Protein AF-A0A3B9SJB4-F1 (afdb_monomer)

pLDDT: mean 91.52, std 6.43, range [67.38, 97.75]

Structure (mmCIF, N/CA/C/O backbone):
data_AF-A0A3B9SJB4-F1
#
_entry.id   AF-A0A3B9SJB4-F1
#
loop_
_atom_site.group_PDB
_atom_site.id
_atom_site.type_symbol
_atom_site.label_atom_id
_atom_site.label_alt_id
_atom_site.label_comp_id
_atom_site.label_asym_id
_atom_site.label_entity_id
_atom_site.label_seq_id
_atom_site.pdbx_PDB_ins_code
_atom_site.Cartn_x
_atom_site.Cartn_y
_atom_site.Cartn_z
_ato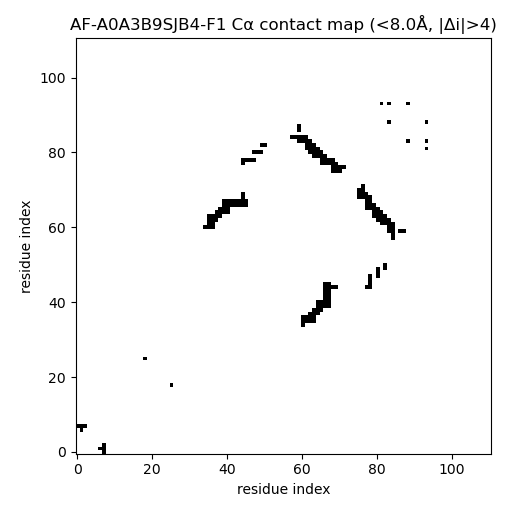m_site.occupancy
_atom_site.B_iso_or_equiv
_atom_site.auth_seq_id
_atom_site.auth_comp_id
_atom_site.auth_asym_id
_atom_site.auth_atom_id
_atom_site.pdbx_PDB_model_num
ATOM 1 N N . TYR A 1 1 ? 12.687 -8.076 1.085 1.00 78.06 1 TYR A N 1
ATOM 2 C CA . TYR A 1 1 ? 11.623 -8.499 2.011 1.00 78.06 1 TYR A CA 1
ATOM 3 C C . TYR A 1 1 ? 12.225 -9.502 2.973 1.00 78.06 1 TYR A C 1
ATOM 5 O O . TYR A 1 1 ? 12.968 -10.363 2.512 1.00 78.06 1 TYR A O 1
ATOM 13 N N . ASP A 1 2 ? 11.947 -9.346 4.262 1.00 88.50 2 ASP A N 1
ATOM 14 C CA . ASP A 1 2 ? 12.254 -10.319 5.312 1.00 88.50 2 ASP A CA 1
ATOM 15 C C . ASP A 1 2 ? 10.923 -10.642 6.007 1.00 88.50 2 ASP A C 1
ATOM 17 O O . ASP A 1 2 ? 10.099 -9.742 6.183 1.00 88.50 2 ASP A O 1
ATOM 21 N N . GLU A 1 3 ? 10.680 -11.915 6.317 1.00 90.06 3 GLU A N 1
ATOM 22 C CA . GLU A 1 3 ? 9.446 -12.359 6.983 1.00 90.06 3 GLU A CA 1
ATOM 23 C C . GLU A 1 3 ? 9.406 -11.918 8.453 1.00 90.06 3 GLU A C 1
ATOM 25 O O . GLU A 1 3 ? 8.331 -11.748 9.026 1.00 90.06 3 GLU A O 1
ATOM 30 N N . ASP A 1 4 ? 10.574 -11.710 9.063 1.00 92.94 4 ASP A N 1
ATOM 31 C CA . ASP A 1 4 ? 10.714 -11.171 10.409 1.00 92.94 4 ASP A CA 1
ATOM 32 C C . ASP A 1 4 ? 10.527 -9.647 10.375 1.00 92.94 4 ASP A C 1
ATOM 34 O O . ASP A 1 4 ? 11.340 -8.914 9.802 1.00 92.94 4 ASP A O 1
ATOM 38 N N . TYR A 1 5 ? 9.446 -9.170 10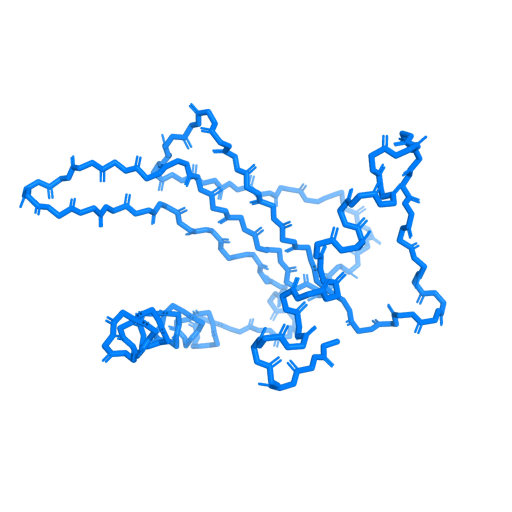.998 1.00 90.19 5 TYR A N 1
ATOM 39 C CA . TYR A 1 5 ? 9.081 -7.753 10.998 1.00 90.19 5 TYR A CA 1
ATOM 40 C C . TYR A 1 5 ? 10.188 -6.853 11.557 1.00 90.19 5 TYR A C 1
ATOM 42 O O . TYR A 1 5 ? 10.446 -5.793 10.990 1.00 90.19 5 TYR A O 1
ATOM 50 N N . GLU A 1 6 ? 10.882 -7.269 12.618 1.00 92.94 6 GLU A N 1
ATOM 51 C CA . GLU A 1 6 ? 11.923 -6.448 13.242 1.00 92.94 6 GLU A CA 1
ATOM 52 C C . GLU A 1 6 ? 13.133 -6.301 12.317 1.00 92.94 6 GLU A C 1
ATOM 54 O O . GLU A 1 6 ? 13.688 -5.208 12.169 1.00 92.94 6 GLU A O 1
ATOM 59 N N . LYS A 1 7 ? 13.514 -7.380 11.620 1.00 95.94 7 LYS A N 1
ATOM 60 C CA . LYS A 1 7 ? 14.579 -7.322 10.607 1.00 95.94 7 LYS A CA 1
ATOM 61 C C . LYS A 1 7 ? 14.170 -6.479 9.411 1.00 95.94 7 LYS A C 1
ATOM 63 O O . LYS A 1 7 ? 14.961 -5.653 8.952 1.00 95.94 7 LYS A O 1
ATOM 68 N N . PHE A 1 8 ? 12.944 -6.667 8.925 1.00 93.81 8 PHE A N 1
ATOM 69 C CA . PHE A 1 8 ? 12.396 -5.872 7.834 1.00 93.81 8 PHE A CA 1
ATOM 70 C C . PHE A 1 8 ? 12.395 -4.381 8.185 1.00 93.81 8 PHE A C 1
ATOM 72 O O . PHE A 1 8 ? 12.894 -3.567 7.409 1.00 93.81 8 PHE A O 1
ATOM 79 N N . TYR A 1 9 ? 11.882 -4.021 9.361 1.00 93.81 9 TYR A N 1
ATOM 80 C CA . TYR A 1 9 ? 11.762 -2.636 9.796 1.00 93.81 9 TYR A CA 1
ATOM 81 C C . TYR A 1 9 ? 13.132 -1.987 10.025 1.00 93.81 9 TYR A C 1
ATOM 83 O O . TYR A 1 9 ? 13.360 -0.862 9.578 1.00 93.81 9 TYR A O 1
ATOM 91 N N . ALA A 1 10 ? 14.078 -2.704 10.638 1.00 95.88 10 ALA A N 1
ATOM 92 C CA . ALA A 1 10 ? 15.447 -2.221 10.799 1.00 95.88 10 ALA A CA 1
ATOM 93 C C . ALA A 1 10 ? 16.131 -1.949 9.447 1.00 95.88 10 ALA A C 1
ATOM 95 O O . ALA A 1 10 ? 16.773 -0.910 9.289 1.00 95.88 10 ALA A O 1
ATOM 96 N N . ALA A 1 11 ? 15.966 -2.839 8.461 1.00 94.62 11 ALA A N 1
ATOM 97 C CA . ALA A 1 11 ? 16.484 -2.628 7.108 1.00 94.62 11 ALA A CA 1
ATOM 98 C C . ALA A 1 11 ? 15.809 -1.430 6.418 1.00 94.62 11 ALA A C 1
ATOM 100 O O . ALA A 1 11 ? 16.499 -0.559 5.894 1.00 94.62 11 ALA A O 1
ATOM 101 N N . ALA A 1 12 ? 14.479 -1.323 6.505 1.00 93.00 12 ALA A N 1
ATOM 102 C CA . ALA A 1 12 ? 13.728 -0.213 5.924 1.00 93.00 12 ALA A CA 1
ATOM 103 C C . ALA A 1 12 ? 14.151 1.151 6.497 1.00 93.00 12 ALA A C 1
ATOM 105 O O . ALA A 1 12 ? 14.239 2.132 5.761 1.00 93.00 12 ALA A O 1
ATOM 106 N N . LEU A 1 13 ? 14.452 1.233 7.799 1.00 95.12 13 LEU A N 1
ATOM 107 C CA . LEU A 1 13 ? 14.981 2.457 8.408 1.00 95.12 13 LEU A CA 1
ATOM 108 C C . LEU A 1 13 ? 16.347 2.846 7.832 1.00 95.12 13 LEU A C 1
ATOM 110 O O . LEU A 1 13 ? 16.581 4.028 7.582 1.00 95.12 13 LEU A O 1
ATOM 114 N N . LEU A 1 14 ? 17.234 1.875 7.594 1.00 94.25 14 LEU A N 1
ATOM 115 C CA . LEU A 1 14 ? 18.530 2.136 6.962 1.00 94.25 14 LEU A CA 1
ATOM 116 C C . LEU A 1 14 ? 18.355 2.630 5.522 1.00 94.25 14 LEU A C 1
ATOM 118 O O . LEU A 1 14 ? 18.986 3.618 5.147 1.00 94.25 14 LEU A O 1
ATOM 122 N N . ASP A 1 15 ? 17.454 2.008 4.756 1.00 91.31 15 ASP A N 1
ATOM 123 C CA . ASP A 1 15 ? 17.133 2.425 3.387 1.00 91.31 15 ASP A CA 1
ATOM 124 C C . ASP A 1 15 ? 16.579 3.859 3.352 1.00 91.31 15 ASP A C 1
ATOM 126 O O . ASP A 1 15 ? 16.966 4.659 2.500 1.00 91.31 15 ASP A O 1
ATOM 130 N N . VAL A 1 16 ? 15.722 4.228 4.312 1.00 91.94 16 VAL A N 1
ATOM 131 C CA . VAL A 1 16 ? 15.202 5.599 4.454 1.00 91.94 16 VAL A CA 1
ATOM 132 C C . VAL A 1 16 ? 16.321 6.598 4.761 1.00 91.94 16 VAL A C 1
ATOM 134 O O . VAL A 1 16 ? 16.343 7.685 4.179 1.00 91.94 16 VAL A O 1
ATOM 137 N N . GLU A 1 17 ? 17.247 6.268 5.664 1.00 94.69 17 GLU A N 1
ATOM 138 C CA . GLU A 1 17 ? 18.376 7.149 5.991 1.00 94.69 17 GLU A CA 1
ATOM 139 C C . GLU A 1 17 ? 19.356 7.307 4.823 1.00 94.69 17 GLU A C 1
ATOM 141 O O . GLU A 1 17 ? 19.884 8.401 4.613 1.00 94.69 17 GLU A O 1
ATOM 146 N N . GLU A 1 18 ? 19.577 6.258 4.031 1.00 92.06 18 GLU A N 1
ATOM 147 C CA . GLU A 1 18 ? 20.392 6.344 2.818 1.00 92.06 18 GLU A CA 1
ATOM 148 C C . GLU A 1 18 ? 19.696 7.175 1.735 1.00 92.06 18 GLU A C 1
ATOM 150 O O . GLU A 1 18 ? 20.294 8.101 1.184 1.00 92.06 18 GLU A O 1
ATOM 155 N N . ALA A 1 19 ? 18.405 6.930 1.493 1.00 90.62 19 ALA A N 1
ATOM 156 C CA . ALA A 1 19 ? 17.620 7.657 0.499 1.00 90.62 19 ALA A CA 1
ATOM 157 C C . ALA A 1 19 ? 17.569 9.168 0.777 1.00 90.62 19 ALA A C 1
ATOM 159 O O . ALA A 1 19 ? 17.575 9.963 -0.158 1.00 90.62 19 ALA A O 1
ATOM 160 N N . LYS A 1 20 ? 17.595 9.597 2.048 1.00 91.81 20 LYS A N 1
ATOM 161 C CA . LYS A 1 20 ? 17.657 11.025 2.423 1.00 91.81 20 LYS A CA 1
ATOM 162 C C . LYS A 1 20 ? 18.926 11.741 1.945 1.00 91.81 20 LYS A C 1
ATOM 164 O O . LYS A 1 20 ? 18.923 12.971 1.864 1.00 91.81 20 LYS A O 1
ATOM 169 N N . LYS A 1 21 ? 20.013 11.015 1.660 1.00 94.19 21 LYS A N 1
ATOM 170 C CA . LYS A 1 21 ? 21.304 11.598 1.252 1.00 94.19 21 LYS A CA 1
ATOM 171 C C . LYS A 1 21 ? 21.319 12.048 -0.206 1.00 94.19 21 LYS A C 1
ATOM 173 O O . LYS A 1 21 ? 22.175 12.846 -0.582 1.00 94.19 21 LYS A O 1
ATOM 178 N N . THR A 1 22 ? 20.378 11.571 -1.017 1.00 92.00 22 THR A N 1
ATOM 179 C CA . THR A 1 22 ? 20.260 11.910 -2.435 1.00 92.00 22 THR A CA 1
ATOM 180 C C . THR A 1 22 ? 18.837 12.350 -2.779 1.00 92.00 22 THR A C 1
ATOM 182 O O . THR A 1 22 ? 17.894 12.166 -2.018 1.00 92.00 22 THR A O 1
ATOM 185 N N . ARG A 1 23 ? 18.679 13.002 -3.930 1.00 87.38 23 ARG A N 1
ATOM 186 C CA . ARG A 1 23 ? 17.366 13.294 -4.531 1.00 87.38 23 ARG A CA 1
ATOM 187 C C . ARG A 1 23 ? 17.100 12.440 -5.767 1.00 87.38 23 ARG A C 1
ATOM 189 O O . ARG A 1 23 ? 16.093 12.638 -6.441 1.00 87.38 23 ARG A O 1
ATOM 196 N N . GLU A 1 24 ? 18.029 11.554 -6.096 1.00 88.00 24 GLU A N 1
ATOM 197 C CA . GLU A 1 24 ? 17.917 10.659 -7.236 1.00 88.00 24 GLU A CA 1
ATOM 198 C C . GLU A 1 24 ? 16.977 9.498 -6.918 1.00 88.00 24 GLU A C 1
ATOM 200 O O . GLU A 1 24 ? 16.835 9.071 -5.771 1.00 88.00 24 GLU A O 1
ATOM 205 N N . TYR A 1 25 ? 16.327 8.984 -7.957 1.00 78.50 25 TYR A N 1
ATOM 206 C CA . TYR A 1 25 ? 15.496 7.798 -7.840 1.00 78.50 25 TYR A CA 1
ATOM 207 C C . TYR A 1 25 ? 16.397 6.560 -7.773 1.00 78.50 25 TYR A C 1
ATOM 209 O O . TYR A 1 25 ? 16.994 6.168 -8.772 1.00 78.50 25 TYR A O 1
ATOM 217 N N . GLY A 1 26 ? 16.518 5.975 -6.582 1.00 79.75 26 GLY A N 1
ATOM 218 C CA . GLY A 1 26 ? 17.458 4.887 -6.289 1.00 79.75 26 GLY A CA 1
ATOM 219 C C . GLY A 1 26 ? 16.939 3.473 -6.560 1.00 79.75 26 GLY A C 1
ATOM 220 O O . GLY A 1 26 ? 17.496 2.522 -6.020 1.00 79.75 26 GLY A O 1
ATOM 221 N N . LEU A 1 27 ? 15.857 3.309 -7.329 1.00 79.19 27 LEU A N 1
ATOM 222 C CA . LEU A 1 27 ? 15.288 1.986 -7.588 1.00 79.19 27 LEU A CA 1
ATOM 223 C C . LEU A 1 27 ? 16.204 1.174 -8.519 1.00 79.19 27 LEU A C 1
ATOM 225 O O . LEU A 1 27 ? 16.294 1.442 -9.718 1.00 79.19 27 LEU A O 1
ATOM 229 N N . ASP A 1 28 ? 16.836 0.138 -7.976 1.00 82.56 28 ASP A N 1
ATOM 230 C CA . ASP A 1 28 ? 17.637 -0.815 -8.743 1.00 82.56 28 ASP A CA 1
ATOM 231 C C . ASP A 1 28 ? 16.769 -1.976 -9.250 1.00 82.56 28 ASP A C 1
ATOM 233 O O . ASP A 1 28 ? 16.696 -3.055 -8.661 1.00 82.56 28 ASP A O 1
ATOM 237 N N . MET A 1 29 ? 16.099 -1.752 -10.380 1.00 80.00 29 MET A N 1
ATOM 238 C CA . MET A 1 29 ? 15.245 -2.769 -11.007 1.00 80.00 29 MET A CA 1
ATOM 239 C C . MET A 1 29 ? 16.016 -4.006 -11.490 1.00 80.00 29 MET A C 1
ATOM 241 O O . MET A 1 29 ? 15.409 -5.061 -11.665 1.00 80.00 29 MET A O 1
ATOM 245 N N . ALA A 1 30 ? 17.326 -3.893 -11.742 1.00 82.88 30 ALA A N 1
ATOM 246 C CA . ALA A 1 30 ? 18.123 -4.999 -12.269 1.00 82.88 30 ALA A CA 1
ATOM 247 C C . ALA A 1 30 ? 18.381 -6.056 -11.190 1.00 82.88 30 ALA A C 1
ATOM 249 O O . ALA A 1 30 ? 18.281 -7.252 -11.466 1.00 82.88 30 ALA A O 1
ATOM 250 N N . ASN A 1 31 ? 18.659 -5.613 -9.963 1.00 84.06 31 ASN A N 1
ATOM 251 C CA . ASN A 1 31 ? 18.865 -6.501 -8.819 1.00 84.06 31 ASN A CA 1
ATOM 252 C C . ASN A 1 31 ? 17.578 -6.750 -8.010 1.00 84.06 31 ASN A C 1
ATOM 254 O O . ASN A 1 31 ? 17.511 -7.721 -7.255 1.00 84.06 31 ASN A O 1
ATOM 258 N N . HIS A 1 32 ? 16.532 -5.938 -8.208 1.00 83.31 32 HIS A N 1
ATOM 259 C CA . HIS A 1 32 ? 15.233 -6.075 -7.542 1.00 83.31 32 HIS A CA 1
ATOM 260 C C . HIS A 1 32 ? 14.076 -6.132 -8.554 1.00 83.31 32 HIS A C 1
ATOM 262 O O . HIS A 1 32 ? 13.302 -5.183 -8.666 1.00 83.31 32 HIS A O 1
ATOM 268 N N . PRO A 1 33 ? 13.902 -7.251 -9.285 1.00 84.50 33 PRO A N 1
ATOM 269 C CA . PRO A 1 33 ? 12.874 -7.359 -10.325 1.00 84.50 33 PRO A CA 1
ATOM 270 C C . PRO A 1 33 ? 11.442 -7.458 -9.772 1.00 84.50 33 PRO A C 1
ATOM 272 O O . PRO A 1 33 ? 10.487 -7.152 -10.480 1.00 84.50 33 PRO A O 1
ATOM 275 N N . ASN A 1 34 ? 11.281 -7.871 -8.511 1.00 88.31 34 ASN A N 1
ATOM 276 C CA . ASN A 1 34 ? 9.983 -8.096 -7.872 1.00 88.31 34 ASN A CA 1
ATOM 277 C C . ASN A 1 34 ? 9.641 -6.939 -6.928 1.00 88.31 34 ASN A C 1
ATOM 279 O O . ASN A 1 34 ? 9.866 -7.027 -5.720 1.00 88.31 34 ASN A O 1
ATOM 283 N N . TRP A 1 35 ? 9.105 -5.860 -7.490 1.00 89.88 35 TRP A N 1
ATOM 284 C CA . TRP A 1 35 ? 8.732 -4.654 -6.756 1.00 89.88 35 TRP A CA 1
ATOM 285 C C . TRP A 1 35 ? 7.336 -4.164 -7.158 1.00 89.88 35 TRP A C 1
ATOM 287 O O . TRP A 1 35 ? 6.801 -4.506 -8.217 1.00 89.88 35 TRP A O 1
ATOM 297 N N . PHE A 1 36 ? 6.746 -3.355 -6.285 1.00 92.75 36 PHE A N 1
ATOM 298 C CA . PHE A 1 36 ? 5.491 -2.655 -6.524 1.00 92.75 36 PHE A CA 1
ATOM 299 C C . PHE A 1 36 ? 5.579 -1.252 -5.920 1.00 92.75 36 PHE A C 1
ATOM 301 O O . PHE A 1 36 ? 6.361 -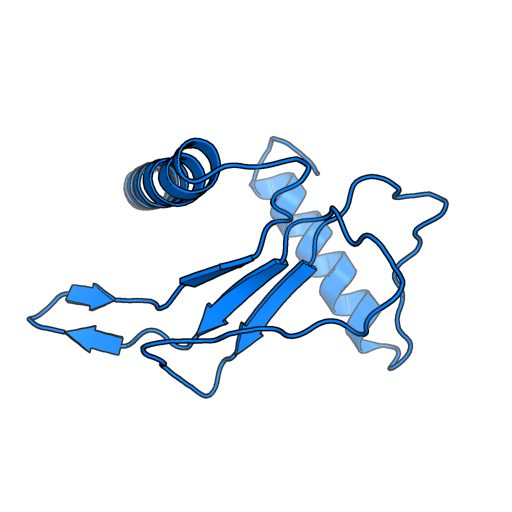1.026 -4.994 1.00 92.75 36 PHE A O 1
ATOM 308 N N . ASP A 1 37 ? 4.796 -0.311 -6.442 1.00 93.19 37 ASP A N 1
ATOM 309 C CA . ASP A 1 37 ? 4.785 1.055 -5.924 1.00 93.19 37 ASP A CA 1
ATOM 310 C C . ASP A 1 37 ? 3.950 1.131 -4.649 1.00 93.19 37 ASP A C 1
ATOM 312 O O . ASP A 1 37 ? 2.816 0.658 -4.617 1.00 93.19 37 ASP A O 1
ATOM 316 N N . ALA A 1 38 ? 4.489 1.771 -3.614 1.00 94.81 38 ALA A N 1
ATOM 317 C CA . ALA A 1 38 ? 3.792 2.062 -2.369 1.00 94.81 38 ALA A CA 1
ATOM 318 C C . ALA A 1 38 ? 4.075 3.510 -1.956 1.00 94.81 38 ALA A C 1
ATOM 320 O O . ALA A 1 38 ? 5.230 3.879 -1.748 1.00 94.81 38 ALA A O 1
ATOM 321 N N . SER A 1 39 ? 3.043 4.347 -1.831 1.00 95.06 39 SER A N 1
ATOM 322 C CA . SER A 1 39 ? 3.225 5.754 -1.467 1.00 95.06 39 SER A CA 1
ATOM 323 C C . SER A 1 39 ? 2.159 6.291 -0.514 1.00 95.06 39 SER A C 1
ATOM 325 O O . SER A 1 39 ? 0.959 6.053 -0.669 1.00 95.06 39 SER A O 1
ATOM 327 N N . TYR A 1 40 ? 2.607 7.138 0.409 1.00 95.56 40 TYR A N 1
ATOM 328 C CA . TYR A 1 40 ? 1.764 7.815 1.387 1.00 95.56 40 TYR A CA 1
ATOM 329 C C . TYR A 1 40 ? 1.516 9.282 1.011 1.00 95.56 40 TYR A C 1
ATOM 331 O O . TYR A 1 40 ? 2.460 10.056 0.849 1.00 95.56 40 TYR A O 1
ATOM 339 N N . ILE A 1 41 ? 0.247 9.691 0.937 1.00 96.31 41 ILE A N 1
ATOM 340 C CA . ILE A 1 41 ? -0.167 11.087 0.744 1.00 96.31 41 ILE A CA 1
ATOM 341 C C . ILE A 1 41 ? -0.508 11.688 2.111 1.00 96.31 41 ILE A C 1
ATOM 343 O O . ILE A 1 41 ? -1.656 11.685 2.558 1.00 96.31 41 ILE A O 1
ATOM 347 N N . SER A 1 42 ? 0.510 12.210 2.793 1.00 94.31 42 SER A N 1
ATOM 348 C CA . SER A 1 42 ? 0.414 12.595 4.209 1.00 94.31 42 SER A CA 1
ATOM 349 C C . SER A 1 42 ? -0.482 13.797 4.510 1.00 94.31 42 SER A C 1
ATOM 351 O O . SER A 1 42 ? -0.935 13.973 5.643 1.00 94.31 42 SER A O 1
ATOM 353 N N . TRP A 1 43 ? -0.768 14.623 3.505 1.00 95.25 43 TRP A N 1
ATOM 354 C CA . TRP A 1 43 ? -1.504 15.879 3.673 1.00 95.25 43 TRP A CA 1
ATOM 355 C C . TRP A 1 43 ? -3.006 15.746 3.421 1.00 95.25 43 TRP A C 1
ATOM 357 O O . TRP A 1 43 ? -3.757 16.652 3.779 1.00 95.25 43 TRP A O 1
ATOM 367 N N . LEU A 1 44 ? -3.451 14.645 2.808 1.00 95.75 44 LEU A N 1
ATOM 368 C CA . LEU A 1 44 ? -4.800 14.523 2.264 1.00 95.75 44 LEU A CA 1
ATOM 369 C C . LEU A 1 44 ? -5.467 13.223 2.708 1.00 95.75 44 LEU A C 1
ATOM 371 O O . LEU A 1 44 ? -4.944 12.137 2.473 1.00 95.75 44 LEU A O 1
ATOM 375 N N . SER A 1 45 ? -6.655 13.349 3.297 1.00 96.62 45 SER A N 1
ATOM 376 C CA . SER A 1 45 ? -7.622 12.253 3.363 1.00 96.62 45 SER A CA 1
ATOM 377 C C . SER A 1 45 ? -8.565 12.399 2.173 1.00 96.62 45 SER A C 1
ATOM 379 O O . SER A 1 45 ? -9.070 13.495 1.935 1.00 96.62 45 SER A O 1
ATOM 381 N N . TYR A 1 46 ? -8.759 11.331 1.407 1.00 96.38 46 TYR A N 1
ATOM 382 C CA . TYR A 1 46 ? -9.539 11.335 0.173 1.00 96.38 46 TYR A CA 1
ATOM 383 C C . TYR A 1 46 ? -10.638 10.272 0.222 1.00 96.38 46 TYR A C 1
ATOM 385 O O . TYR A 1 46 ? -10.560 9.336 1.015 1.00 96.38 46 TYR A O 1
ATOM 393 N N . ASP A 1 47 ? -11.638 10.410 -0.647 1.00 94.88 47 ASP A N 1
ATOM 394 C CA . ASP A 1 47 ? -12.664 9.379 -0.858 1.00 94.88 47 ASP A CA 1
ATOM 395 C C . ASP A 1 47 ? -12.390 8.549 -2.117 1.00 94.88 47 ASP A C 1
ATOM 397 O O . ASP A 1 47 ? -12.768 7.384 -2.195 1.00 94.88 47 ASP A O 1
ATOM 401 N N . SER A 1 48 ? -11.689 9.124 -3.099 1.00 94.50 48 SER A N 1
ATOM 402 C CA . SER A 1 48 ? -11.206 8.399 -4.273 1.00 94.50 48 SER A CA 1
ATOM 403 C C . SER A 1 48 ? -9.886 8.973 -4.779 1.00 94.50 48 SER A C 1
ATOM 405 O O . SER A 1 48 ? -9.640 10.177 -4.694 1.00 94.50 48 SER A O 1
ATOM 407 N N . LEU A 1 49 ? -9.045 8.089 -5.305 1.00 95.38 49 LEU A N 1
ATOM 408 C CA . LEU A 1 49 ? -7.822 8.407 -6.026 1.00 95.38 49 LEU A CA 1
ATOM 409 C C . LEU A 1 49 ? -7.753 7.469 -7.232 1.00 95.38 49 LEU A C 1
ATOM 411 O O . LEU A 1 49 ? -7.973 6.268 -7.101 1.00 95.38 49 LEU A O 1
ATOM 415 N N . ASN A 1 50 ? -7.449 8.018 -8.404 1.00 93.50 50 ASN A N 1
ATOM 416 C CA . ASN A 1 50 ? -7.193 7.244 -9.611 1.00 93.50 50 ASN A CA 1
ATOM 417 C C . ASN A 1 50 ? -5.827 7.636 -10.171 1.00 93.50 50 ASN A C 1
ATOM 419 O O . ASN A 1 50 ? -5.526 8.824 -10.281 1.00 93.50 50 ASN A O 1
ATOM 423 N N . ILE A 1 51 ? -5.019 6.638 -10.525 1.00 90.62 51 ILE A N 1
ATOM 424 C CA . ILE A 1 51 ? -3.722 6.846 -11.169 1.00 90.62 51 ILE A CA 1
ATOM 425 C C . ILE A 1 51 ? -3.851 6.434 -12.627 1.00 90.62 51 ILE A C 1
ATOM 427 O O . ILE A 1 51 ? -4.029 5.256 -12.951 1.00 90.62 51 ILE A O 1
ATOM 431 N N . GLU A 1 52 ? -3.737 7.416 -13.507 1.00 89.06 52 GLU A N 1
ATOM 432 C CA . GLU A 1 52 ? -3.635 7.195 -14.943 1.00 89.06 52 GLU A CA 1
ATOM 433 C C . GLU A 1 52 ? -2.169 6.962 -15.303 1.00 89.06 52 GLU A C 1
ATOM 435 O O . GLU A 1 52 ? -1.287 7.707 -14.873 1.00 89.06 52 GLU A O 1
ATOM 440 N N . LEU A 1 53 ? -1.901 5.902 -16.067 1.00 86.62 53 LEU A N 1
ATOM 441 C CA . LEU A 1 53 ? -0.585 5.690 -16.661 1.00 86.62 53 LEU A CA 1
ATOM 442 C C . LEU A 1 53 ? -0.635 6.029 -18.148 1.00 86.62 53 LEU A C 1
ATOM 444 O O . LEU A 1 53 ? -1.683 5.822 -18.762 1.00 86.62 53 LEU A O 1
ATOM 448 N N . PRO A 1 54 ? 0.485 6.493 -18.729 1.00 84.12 54 PRO A N 1
ATOM 449 C CA . PRO A 1 54 ? 0.580 6.723 -20.162 1.00 84.12 54 PRO A CA 1
ATOM 450 C C . PRO A 1 54 ? 0.221 5.476 -20.975 1.00 84.12 54 PRO A C 1
ATOM 452 O O . PRO A 1 54 ? 0.597 4.354 -20.620 1.00 84.12 54 PRO A O 1
ATOM 455 N N . ASP A 1 55 ? -0.457 5.692 -22.099 1.00 73.62 55 ASP A N 1
ATOM 456 C CA . ASP A 1 55 ? -0.757 4.641 -23.065 1.00 73.62 55 ASP A CA 1
ATOM 457 C C . ASP A 1 55 ? 0.531 4.044 -23.663 1.00 73.62 55 ASP A C 1
ATOM 459 O O . ASP A 1 55 ? 1.533 4.734 -23.856 1.00 73.62 55 ASP A O 1
ATOM 463 N N . GLY A 1 56 ? 0.498 2.750 -24.002 1.00 67.38 56 GLY A N 1
ATOM 464 C CA . GLY A 1 56 ? 1.561 2.084 -24.770 1.00 67.38 56 GLY A CA 1
ATOM 465 C C . GLY A 1 56 ? 2.498 1.162 -23.983 1.00 67.38 56 GLY A C 1
ATOM 466 O O . GLY A 1 56 ? 3.271 0.435 -24.606 1.00 67.38 56 GLY A O 1
ATOM 467 N N . HIS A 1 57 ? 2.394 1.103 -22.651 1.00 69.00 57 HIS A N 1
ATOM 468 C CA . HIS A 1 57 ? 3.155 0.154 -21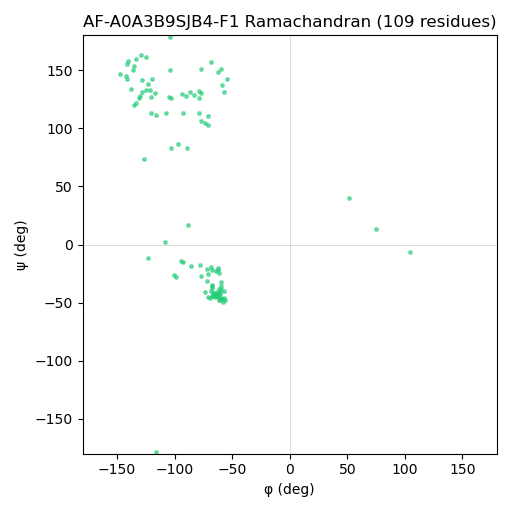.831 1.00 69.00 57 HIS A CA 1
ATOM 469 C C . HIS A 1 57 ? 2.258 -0.609 -20.854 1.00 69.00 57 HIS A C 1
ATOM 471 O O . HIS A 1 57 ? 1.509 -0.023 -20.073 1.00 69.00 57 HIS A O 1
ATOM 477 N N . LEU A 1 58 ? 2.351 -1.942 -20.876 1.00 79.00 58 LEU A N 1
ATOM 478 C CA . LEU A 1 58 ? 1.704 -2.783 -19.875 1.00 79.00 58 LEU A CA 1
ATOM 479 C C . LEU A 1 58 ? 2.472 -2.660 -18.559 1.00 79.00 58 LEU A C 1
ATOM 481 O O . LEU A 1 58 ? 3.552 -3.221 -18.400 1.00 79.00 58 LEU A O 1
ATOM 485 N N . PHE A 1 59 ? 1.904 -1.913 -17.618 1.00 84.75 59 PHE A N 1
ATOM 486 C CA . PHE A 1 59 ? 2.371 -1.888 -16.238 1.00 84.75 59 PHE A CA 1
ATOM 487 C C . PHE A 1 59 ? 1.585 -2.925 -15.443 1.00 84.75 59 PHE A C 1
ATOM 489 O O . PHE A 1 59 ? 0.366 -2.798 -15.305 1.00 84.75 59 PHE A O 1
ATOM 496 N N . PHE A 1 60 ? 2.265 -3.973 -14.987 1.00 90.19 60 PHE A N 1
ATOM 497 C CA . PHE A 1 60 ? 1.640 -5.087 -14.272 1.00 90.19 60 PHE A CA 1
ATOM 498 C C . PHE A 1 60 ? 1.780 -4.974 -12.758 1.00 90.19 60 PHE A C 1
ATOM 500 O O . PHE A 1 60 ? 0.914 -5.471 -12.043 1.00 90.19 60 PHE A O 1
ATOM 507 N N . SER A 1 61 ? 2.834 -4.320 -12.266 1.00 91.94 61 SER A N 1
ATOM 508 C CA . SER A 1 61 ? 3.036 -4.159 -10.829 1.00 91.94 61 SER A CA 1
ATOM 509 C C . SER A 1 61 ? 1.848 -3.423 -10.193 1.00 91.94 61 SER A C 1
ATOM 511 O O . SER A 1 61 ? 1.341 -2.454 -10.769 1.00 91.94 61 S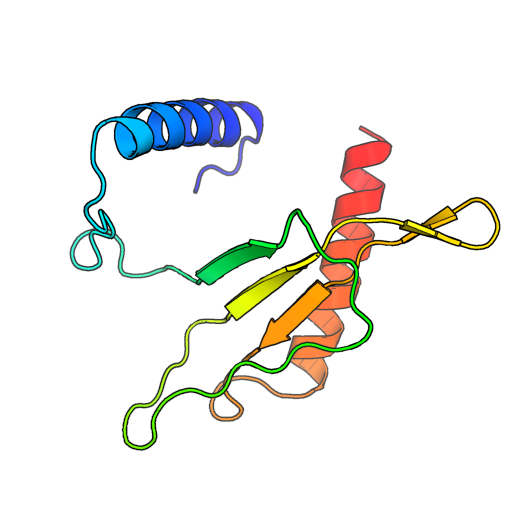ER A O 1
ATOM 513 N N . PRO A 1 62 ? 1.364 -3.870 -9.024 1.00 94.00 62 PRO A N 1
ATOM 514 C CA . PRO A 1 62 ? 0.358 -3.130 -8.279 1.00 94.00 62 PRO A CA 1
ATOM 515 C C . PRO A 1 62 ? 0.852 -1.730 -7.898 1.00 94.00 62 PRO A C 1
ATOM 517 O O . PRO A 1 62 ? 2.046 -1.528 -7.670 1.00 94.00 62 PRO A O 1
ATOM 520 N N . ILE A 1 63 ? -0.076 -0.780 -7.777 1.00 95.56 63 ILE A N 1
ATOM 521 C CA . ILE A 1 63 ? 0.190 0.526 -7.165 1.00 95.56 63 ILE A CA 1
ATOM 522 C C . ILE A 1 63 ? -0.665 0.677 -5.900 1.00 95.56 63 ILE A C 1
ATOM 524 O O . ILE A 1 63 ? -1.895 0.755 -5.949 1.00 95.56 63 ILE A O 1
ATOM 528 N N . ILE A 1 64 ? 0.075 0.665 -4.797 1.00 97.19 64 ILE A N 1
ATOM 529 C CA . ILE A 1 64 ? -0.147 1.002 -3.391 1.00 97.19 64 ILE A CA 1
ATOM 530 C C . ILE A 1 64 ? -0.309 2.483 -3.046 1.00 97.19 64 ILE A C 1
ATOM 532 O O . ILE A 1 64 ? 0.720 3.148 -2.944 1.00 97.19 64 ILE A O 1
ATOM 536 N N . ASN A 1 65 ? -1.492 3.046 -2.791 1.00 97.44 65 ASN A N 1
ATOM 537 C CA . ASN A 1 65 ? -1.550 4.395 -2.202 1.00 97.44 65 ASN A CA 1
ATOM 538 C C . ASN A 1 65 ? -2.430 4.440 -0.965 1.00 97.44 65 ASN A C 1
ATOM 540 O O . ASN A 1 65 ? -3.512 3.865 -0.944 1.00 97.44 65 ASN A O 1
ATOM 544 N N . TRP A 1 66 ? -2.018 5.206 0.038 1.00 97.75 66 TRP A N 1
ATOM 545 C CA . TRP A 1 66 ? -2.875 5.536 1.172 1.00 97.75 66 TRP A CA 1
ATOM 546 C C . TRP A 1 66 ? -2.758 7.010 1.531 1.00 97.75 66 TRP A C 1
ATOM 548 O O . TRP A 1 66 ? -1.743 7.662 1.272 1.00 97.75 66 TRP A O 1
ATOM 558 N N . GLY A 1 67 ? -3.846 7.557 2.058 1.00 97.69 67 GLY A N 1
ATOM 559 C CA . GLY A 1 67 ? -3.927 8.953 2.475 1.00 97.69 67 GLY A CA 1
ATOM 560 C C . GLY A 1 67 ? -3.854 9.109 3.985 1.00 97.69 67 GLY A C 1
ATOM 561 O O . GLY A 1 67 ? -3.792 8.140 4.743 1.00 97.69 67 GLY A O 1
ATOM 562 N N . LYS A 1 68 ? -3.895 10.362 4.429 1.00 97.25 68 LYS A N 1
ATOM 563 C CA . LYS A 1 68 ? -4.010 10.710 5.843 1.00 97.25 68 LYS A CA 1
ATOM 564 C C . LYS A 1 68 ? -5.272 10.073 6.439 1.00 97.25 68 LYS A C 1
ATOM 566 O O . LYS A 1 68 ? -6.367 10.200 5.879 1.00 97.25 68 LYS A O 1
ATOM 571 N N . TYR A 1 69 ? -5.123 9.420 7.588 1.00 95.75 69 TYR A N 1
ATOM 572 C CA . TYR A 1 69 ? -6.257 8.894 8.341 1.00 95.75 69 TYR A CA 1
ATOM 573 C C . TYR A 1 69 ? -7.116 10.028 8.923 1.00 95.75 69 TYR A C 1
ATOM 575 O O . TYR A 1 69 ? -6.653 11.157 9.116 1.00 95.75 69 TYR A O 1
ATOM 583 N N . ARG A 1 70 ? -8.379 9.725 9.214 1.00 96.31 70 ARG A N 1
ATOM 584 C CA . ARG A 1 70 ? -9.349 10.635 9.830 1.00 96.31 70 ARG A CA 1
ATOM 585 C C . ARG A 1 70 ? -10.212 9.893 10.842 1.00 96.31 70 ARG A C 1
ATOM 587 O O . ARG A 1 70 ? -10.318 8.674 10.782 1.00 96.31 70 ARG A O 1
ATOM 594 N N . GLU A 1 71 ? -10.806 10.624 11.774 1.00 96.56 71 GLU A N 1
ATOM 595 C CA . GLU A 1 71 ? -11.772 10.058 12.714 1.00 96.56 71 GLU A CA 1
ATOM 596 C C . GLU A 1 71 ? -13.187 10.153 12.131 1.00 96.56 71 GLU A C 1
ATOM 598 O O . GLU A 1 71 ? -13.628 11.228 11.728 1.00 96.56 71 GLU A O 1
ATOM 603 N N . GLU A 1 72 ? -13.903 9.033 12.100 1.00 95.44 72 GLU A N 1
ATOM 604 C CA . GLU A 1 72 ? -15.306 8.942 11.705 1.00 95.44 72 GLU A CA 1
ATOM 605 C C . GLU A 1 72 ? -16.057 8.082 12.721 1.00 95.44 72 GLU A C 1
ATOM 607 O O . GLU A 1 72 ? -15.719 6.918 12.932 1.00 95.44 72 GLU A O 1
ATOM 612 N N . ASN A 1 73 ? -17.096 8.636 13.352 1.00 95.69 73 ASN A N 1
ATOM 613 C CA . ASN A 1 73 ? -17.952 7.908 14.300 1.00 95.69 73 ASN A CA 1
ATOM 614 C C . ASN A 1 73 ? -17.163 7.177 15.412 1.00 95.69 73 ASN A C 1
ATOM 616 O O . ASN A 1 73 ? -17.480 6.040 15.761 1.00 95.69 73 ASN A O 1
ATOM 620 N N . GLY A 1 74 ? -16.111 7.814 15.942 1.00 95.50 74 GLY A N 1
ATOM 621 C CA . GLY A 1 74 ? -15.243 7.244 16.979 1.00 95.50 74 GLY A CA 1
ATOM 622 C C . GLY A 1 74 ? -14.273 6.164 16.484 1.00 95.50 74 GLY A C 1
ATOM 623 O O . GLY A 1 74 ? -13.700 5.441 17.295 1.00 95.50 74 GLY A O 1
ATOM 624 N N . ARG A 1 75 ? -14.092 6.019 15.165 1.00 93.25 75 ARG A N 1
ATOM 625 C CA . ARG A 1 75 ? -13.139 5.089 14.545 1.00 93.25 75 ARG A CA 1
ATOM 626 C C . ARG A 1 75 ? -12.120 5.853 13.712 1.00 93.25 75 ARG A C 1
ATOM 628 O O . ARG A 1 75 ? -12.475 6.801 13.020 1.00 93.25 75 ARG A O 1
ATOM 635 N N . LEU A 1 76 ? -10.865 5.408 13.727 1.00 94.06 76 LEU A N 1
ATOM 636 C CA . LEU A 1 76 ? -9.874 5.873 12.759 1.00 94.06 76 LEU A CA 1
ATOM 637 C C . LEU A 1 76 ? -10.088 5.144 11.430 1.00 94.06 76 LEU A C 1
ATOM 639 O O . LEU A 1 76 ? -10.117 3.915 11.386 1.00 94.06 76 LEU A O 1
ATOM 643 N N . VAL A 1 77 ? -10.235 5.911 10.356 1.00 94.69 77 VAL A N 1
ATOM 644 C CA . VAL A 1 77 ? -10.425 5.426 8.988 1.00 94.69 77 VAL A CA 1
ATOM 645 C C . VAL A 1 77 ? -9.296 5.969 8.124 1.00 94.69 77 VAL A C 1
ATOM 647 O O . VAL A 1 77 ? -8.971 7.156 8.177 1.00 94.69 77 VAL A O 1
ATOM 650 N N . MET A 1 78 ? -8.686 5.099 7.322 1.00 95.56 78 MET A N 1
ATOM 651 C CA . MET A 1 78 ? -7.605 5.448 6.405 1.00 95.56 78 MET A CA 1
ATOM 652 C C . MET A 1 78 ? -8.020 5.104 4.974 1.00 95.56 78 MET A C 1
ATOM 654 O O . MET A 1 78 ? -8.399 3.960 4.721 1.00 95.56 78 MET A O 1
ATOM 658 N N . PRO A 1 79 ? -7.944 6.054 4.028 1.00 97.00 79 PRO A N 1
ATOM 659 C CA . PRO A 1 79 ? -8.247 5.757 2.640 1.00 97.00 79 PRO A CA 1
ATOM 660 C C . PRO A 1 79 ? -7.079 5.006 1.997 1.00 97.00 79 PRO A C 1
ATOM 662 O O . PRO A 1 79 ? -5.926 5.431 2.106 1.00 97.00 79 PRO A O 1
ATOM 665 N N . VAL A 1 80 ? -7.392 3.897 1.325 1.00 97.44 80 VAL A N 1
ATOM 666 C CA . VAL A 1 80 ? -6.435 3.036 0.621 1.00 97.44 80 VAL A CA 1
ATOM 667 C C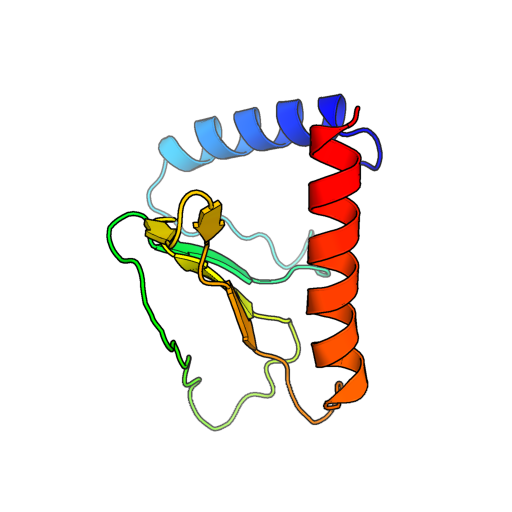 . VAL A 1 80 ? -6.925 2.813 -0.805 1.00 97.44 80 VAL A C 1
ATOM 669 O O . VAL A 1 80 ? -8.083 2.463 -1.024 1.00 97.44 80 VAL A O 1
ATOM 672 N N . THR A 1 81 ? -6.031 2.995 -1.769 1.00 97.50 81 THR A N 1
ATOM 673 C CA . THR A 1 81 ? -6.267 2.792 -3.199 1.00 97.50 81 THR A CA 1
ATOM 674 C C . THR A 1 81 ? -5.365 1.682 -3.698 1.00 97.50 81 THR A C 1
ATOM 676 O O . THR A 1 81 ? -4.159 1.700 -3.458 1.00 97.50 81 THR A O 1
ATOM 679 N N . VAL A 1 82 ? -5.963 0.734 -4.415 1.00 96.94 82 VAL A N 1
ATOM 680 C CA . VAL A 1 82 ? -5.271 -0.395 -5.030 1.00 96.94 82 VAL A CA 1
ATOM 681 C C . VAL A 1 82 ? -5.514 -0.328 -6.527 1.00 96.94 82 VAL A C 1
ATOM 683 O O . VAL A 1 82 ? -6.639 -0.521 -6.986 1.00 96.94 82 VAL A O 1
ATOM 686 N N . ARG A 1 83 ? -4.455 -0.074 -7.294 1.00 94.94 83 ARG A N 1
ATOM 687 C CA . ARG A 1 83 ? -4.492 -0.171 -8.753 1.00 94.94 83 ARG A CA 1
ATOM 688 C C . ARG A 1 83 ? -3.770 -1.429 -9.202 1.00 94.94 83 ARG A C 1
ATOM 690 O O . ARG A 1 83 ? -2.612 -1.643 -8.858 1.00 94.94 83 ARG A O 1
ATOM 697 N N . VAL A 1 84 ? -4.450 -2.231 -10.009 1.00 93.62 84 VAL A N 1
ATOM 698 C CA . VAL A 1 84 ? -3.911 -3.450 -10.620 1.00 93.62 84 VAL A CA 1
ATOM 699 C C . VAL A 1 84 ? -4.298 -3.505 -12.089 1.00 93.62 84 VAL A C 1
ATOM 701 O O . VAL A 1 84 ? -5.302 -2.927 -12.505 1.00 93.62 84 VAL A O 1
ATOM 704 N N . ASN A 1 85 ? -3.494 -4.199 -12.887 1.00 92.12 85 ASN A N 1
ATOM 705 C CA . ASN A 1 85 ? -3.771 -4.378 -14.303 1.00 92.12 85 ASN A CA 1
ATOM 706 C C . ASN A 1 85 ? -4.751 -5.538 -14.525 1.00 92.12 85 ASN A C 1
ATOM 708 O O . ASN A 1 85 ? -4.510 -6.656 -14.069 1.00 92.12 85 ASN A O 1
ATOM 712 N N . HIS A 1 86 ? -5.822 -5.289 -15.283 1.00 90.12 86 HIS A N 1
ATOM 713 C CA . HIS A 1 86 ? -6.854 -6.291 -15.564 1.00 90.12 86 HIS A CA 1
ATOM 714 C C . HIS A 1 86 ? -6.361 -7.531 -16.324 1.00 90.12 86 HIS A C 1
ATOM 716 O O . HIS A 1 86 ? -7.006 -8.573 -16.267 1.00 90.12 86 HIS A O 1
ATOM 722 N N . ALA A 1 87 ? -5.219 -7.451 -17.010 1.00 90.81 87 ALA A N 1
ATOM 723 C CA . ALA A 1 87 ? -4.619 -8.604 -17.676 1.00 90.81 87 ALA A CA 1
ATOM 724 C C . ALA A 1 87 ? -4.101 -9.671 -16.692 1.00 90.81 87 ALA A C 1
ATOM 726 O O . ALA A 1 87 ? -3.934 -10.822 -17.088 1.00 90.81 87 ALA A O 1
ATOM 727 N N . ILE A 1 88 ? -3.831 -9.298 -15.434 1.00 91.19 88 ILE A N 1
ATOM 728 C CA . ILE A 1 88 ? -3.272 -10.197 -14.410 1.00 91.19 88 ILE A CA 1
ATOM 729 C C . ILE A 1 88 ? -4.137 -10.304 -13.148 1.00 91.19 88 ILE A C 1
ATOM 731 O O . ILE A 1 88 ? -3.871 -11.153 -12.300 1.00 91.19 88 ILE A O 1
ATOM 735 N N . ALA A 1 89 ? -5.138 -9.433 -12.996 1.00 92.56 89 ALA A N 1
ATOM 736 C CA . ALA A 1 89 ? -5.984 -9.373 -11.815 1.00 92.56 89 ALA A CA 1
ATOM 737 C C . ALA A 1 89 ? -7.442 -9.060 -12.165 1.00 92.56 89 ALA A C 1
ATOM 739 O O . ALA A 1 89 ? -7.746 -8.271 -13.058 1.00 92.56 89 ALA A O 1
ATOM 740 N N . ASP A 1 90 ? -8.361 -9.651 -11.413 1.00 94.50 90 ASP A N 1
ATOM 741 C CA . ASP A 1 90 ? -9.792 -9.396 -11.509 1.00 94.50 90 ASP A CA 1
ATOM 742 C C . A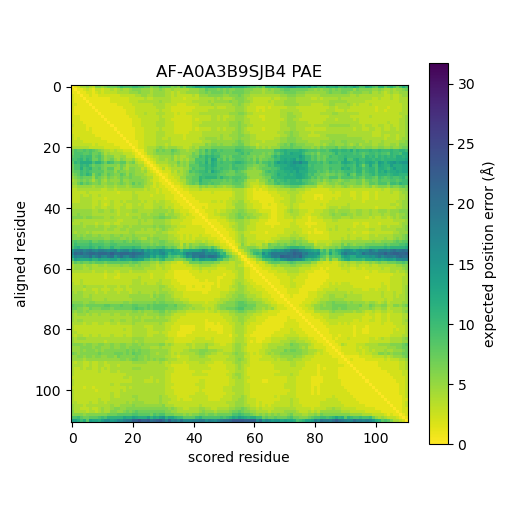SP A 1 90 ? -10.330 -8.774 -10.209 1.00 94.50 90 ASP A C 1
ATOM 744 O O . ASP A 1 90 ? -9.597 -8.521 -9.246 1.00 94.50 90 ASP A O 1
ATOM 748 N N . GLY A 1 91 ? -11.640 -8.518 -10.173 1.00 94.38 91 GLY A N 1
ATOM 749 C CA . GLY A 1 91 ? -12.289 -7.952 -8.990 1.00 94.38 91 GLY A CA 1
ATOM 750 C C . GLY A 1 91 ? -12.182 -8.839 -7.743 1.00 94.38 91 GLY A C 1
ATOM 751 O O . GLY A 1 91 ? -12.222 -8.322 -6.627 1.00 94.38 91 GLY A O 1
ATOM 752 N N . TYR A 1 92 ? -12.008 -10.155 -7.903 1.00 96.56 92 TYR A N 1
ATOM 753 C CA . TYR A 1 92 ? -11.836 -11.070 -6.777 1.00 96.56 92 TYR A CA 1
ATOM 754 C C . TYR A 1 92 ? -10.467 -10.881 -6.117 1.00 96.56 92 TYR A C 1
ATOM 756 O O . TYR A 1 92 ? -10.388 -10.762 -4.891 1.00 96.56 92 TYR A O 1
ATOM 764 N N . LEU A 1 93 ? -9.404 -10.777 -6.918 1.00 96.00 93 LEU A N 1
AT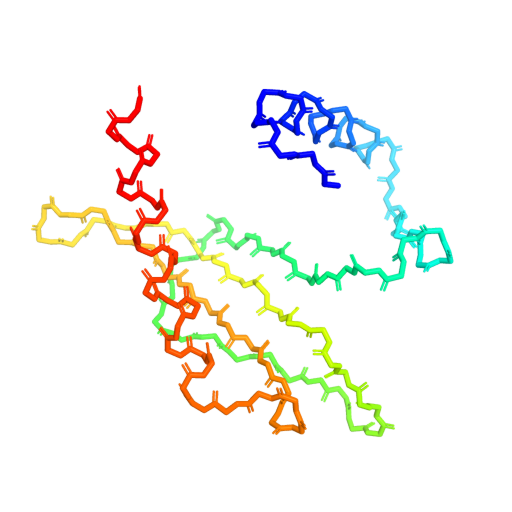OM 765 C CA . LEU A 1 93 ? -8.052 -10.522 -6.421 1.00 96.00 93 LEU A CA 1
ATOM 766 C C . LEU A 1 93 ? -7.956 -9.168 -5.710 1.00 96.00 93 LEU A C 1
ATOM 768 O O . LEU A 1 93 ? -7.413 -9.100 -4.608 1.00 96.00 93 LEU A O 1
ATOM 772 N N . VAL A 1 94 ? -8.565 -8.118 -6.271 1.00 95.56 94 VAL A N 1
ATOM 773 C CA . VAL A 1 94 ? -8.637 -6.801 -5.613 1.00 95.56 94 VAL A CA 1
ATOM 774 C C . VAL A 1 94 ? -9.372 -6.892 -4.276 1.00 95.56 94 VAL A C 1
ATOM 776 O O . VAL A 1 94 ? -8.865 -6.414 -3.264 1.00 95.56 94 VAL A O 1
ATOM 779 N N . ALA A 1 95 ? -10.534 -7.550 -4.233 1.00 97.00 95 ALA A N 1
ATOM 780 C CA . ALA A 1 95 ? -11.284 -7.723 -2.989 1.00 97.00 95 ALA A CA 1
ATOM 781 C C . ALA A 1 95 ? -10.475 -8.475 -1.918 1.00 97.00 95 ALA A C 1
ATOM 783 O O . ALA A 1 95 ? -10.570 -8.158 -0.732 1.00 97.00 95 ALA A O 1
ATOM 784 N N . ASN A 1 96 ? -9.660 -9.451 -2.320 1.00 96.94 96 ASN A N 1
ATOM 785 C CA . ASN A 1 96 ? -8.796 -10.177 -1.397 1.00 96.94 96 ASN A CA 1
ATOM 786 C C . ASN A 1 96 ? -7.680 -9.308 -0.813 1.00 96.94 96 ASN A C 1
ATOM 788 O O . ASN A 1 96 ? -7.378 -9.483 0.364 1.00 96.94 96 ASN A O 1
ATOM 792 N N . VAL A 1 97 ? -7.122 -8.353 -1.567 1.00 96.38 97 VAL A N 1
ATOM 793 C CA . VAL A 1 97 ? -6.144 -7.393 -1.020 1.00 96.38 97 VAL A CA 1
ATOM 794 C C . VAL A 1 97 ? -6.743 -6.643 0.170 1.00 96.38 97 VAL A C 1
ATOM 796 O O . VAL A 1 97 ? -6.131 -6.608 1.232 1.00 96.38 97 VAL A O 1
ATOM 799 N N . PHE A 1 98 ? -7.964 -6.115 0.039 1.00 96.94 98 PHE A N 1
ATOM 800 C CA . PHE A 1 98 ? -8.620 -5.387 1.132 1.00 96.94 98 PHE A CA 1
ATOM 801 C C . PHE A 1 98 ? -8.944 -6.280 2.336 1.00 96.94 98 PHE A C 1
ATOM 803 O O . PHE A 1 98 ? -8.710 -5.875 3.471 1.00 96.94 98 PHE A O 1
ATOM 810 N N . ARG A 1 99 ? -9.431 -7.508 2.106 1.00 97.69 99 ARG A N 1
ATOM 811 C CA . ARG A 1 99 ? -9.716 -8.466 3.194 1.00 97.69 99 ARG A CA 1
ATOM 812 C C . ARG A 1 99 ? -8.459 -8.859 3.964 1.00 97.69 99 ARG A C 1
ATOM 814 O O . ARG A 1 99 ? -8.494 -8.957 5.186 1.00 97.69 99 ARG A O 1
ATOM 821 N N . LEU A 1 100 ? -7.366 -9.119 3.247 1.00 97.25 100 LEU A N 1
ATOM 822 C CA . LEU A 1 100 ? -6.089 -9.463 3.864 1.00 97.25 100 LEU A CA 1
ATOM 823 C C . LEU A 1 100 ? -5.524 -8.265 4.617 1.00 97.25 100 LEU A C 1
ATOM 825 O O . LEU A 1 100 ? -5.135 -8.424 5.762 1.00 97.25 100 LEU A O 1
ATOM 829 N N . LEU A 1 101 ? -5.565 -7.066 4.033 1.00 95.94 101 LEU A N 1
ATOM 830 C CA . LEU A 1 101 ? -5.108 -5.854 4.706 1.00 95.94 101 LEU A CA 1
ATOM 831 C C . LEU A 1 101 ? -5.850 -5.619 6.029 1.00 95.94 101 LEU A C 1
ATOM 833 O O . LEU A 1 101 ? -5.212 -5.367 7.044 1.00 95.94 101 LEU A O 1
ATOM 837 N N . GLU A 1 102 ? -7.178 -5.750 6.042 1.00 95.06 102 GLU A N 1
ATOM 838 C CA . GLU A 1 102 ? -7.972 -5.643 7.273 1.00 95.06 102 GLU A CA 1
ATOM 839 C C . GLU A 1 102 ? -7.563 -6.701 8.309 1.00 95.06 102 GLU A C 1
ATOM 841 O O . GLU A 1 102 ? -7.356 -6.382 9.480 1.00 95.06 102 GLU A O 1
ATOM 846 N N . LYS A 1 103 ? -7.402 -7.956 7.877 1.00 96.69 103 LYS A N 1
ATOM 847 C CA . LYS A 1 103 ? -6.976 -9.054 8.750 1.00 96.69 103 LYS A CA 1
ATOM 848 C C . LYS A 1 103 ? -5.589 -8.806 9.354 1.00 96.69 103 LYS A C 1
ATOM 850 O O . LYS A 1 103 ? -5.426 -8.983 10.558 1.00 96.69 103 LYS A O 1
ATOM 855 N N . GLU A 1 104 ? -4.612 -8.410 8.542 1.00 94.12 104 GLU A N 1
ATOM 856 C CA . GLU A 1 104 ? -3.238 -8.170 8.993 1.00 94.12 104 GLU A CA 1
ATOM 857 C C . GLU A 1 104 ? -3.157 -6.953 9.924 1.00 94.12 104 GLU A C 1
ATOM 859 O O . GLU A 1 104 ? -2.464 -7.011 10.935 1.00 94.12 104 GLU A O 1
ATOM 864 N N . ILE A 1 105 ? -3.928 -5.886 9.665 1.00 92.56 105 ILE A N 1
ATOM 865 C CA . ILE A 1 105 ? -4.034 -4.742 10.588 1.00 92.56 105 ILE A CA 1
ATOM 866 C C . ILE A 1 105 ? -4.572 -5.196 11.948 1.00 92.56 105 ILE A C 1
ATOM 868 O O . ILE A 1 105 ? -3.998 -4.838 12.974 1.00 92.56 105 ILE A O 1
ATOM 872 N N . ASN A 1 106 ? -5.641 -5.998 11.976 1.00 93.00 106 ASN A N 1
ATOM 873 C CA . ASN A 1 106 ? -6.194 -6.499 13.236 1.00 93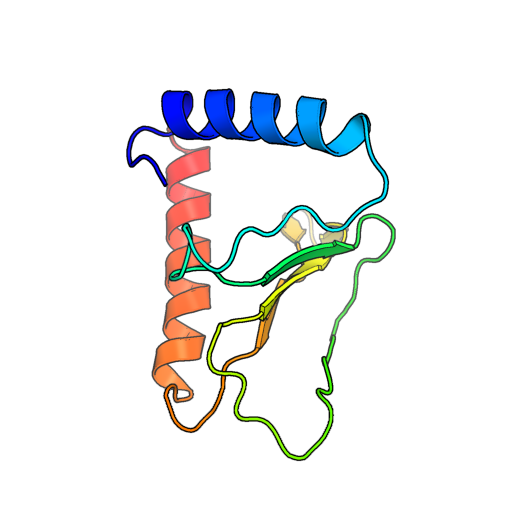.00 106 ASN A CA 1
ATOM 874 C C . ASN A 1 106 ? -5.178 -7.374 13.982 1.00 93.00 106 ASN A C 1
ATOM 876 O O . ASN A 1 106 ? -4.960 -7.172 15.173 1.00 93.00 106 ASN A O 1
ATOM 880 N N . SER A 1 107 ? -4.500 -8.283 13.274 1.00 93.25 107 SER A N 1
ATOM 881 C CA . SER A 1 107 ? -3.471 -9.137 13.872 1.00 93.25 107 SER A CA 1
ATOM 882 C C . SER A 1 107 ? -2.299 -8.335 14.440 1.00 93.25 107 SER A C 1
ATOM 884 O O . SER A 1 107 ? -1.775 -8.707 15.483 1.00 93.25 107 SER A O 1
ATOM 886 N N . PHE A 1 108 ? -1.887 -7.257 13.767 1.00 88.00 108 PHE A N 1
ATOM 887 C CA . PHE A 1 108 ? -0.781 -6.399 14.199 1.00 88.00 108 PHE A CA 1
ATOM 888 C C . PHE A 1 108 ? -1.131 -5.546 15.426 1.00 88.00 108 PHE A C 1
ATOM 890 O O . PHE A 1 108 ? -0.265 -5.230 16.232 1.00 88.00 108 PHE A O 1
ATOM 897 N N . VAL A 1 109 ? -2.397 -5.147 15.578 1.00 85.81 109 VAL A N 1
ATOM 898 C CA . VAL A 1 109 ? -2.857 -4.383 16.752 1.00 85.81 109 VAL A CA 1
ATOM 899 C C . VAL A 1 109 ? -3.031 -5.281 17.985 1.00 85.81 109 VAL A C 1
ATOM 901 O O . VAL A 1 109 ? -2.931 -4.797 19.111 1.00 85.81 109 VAL A O 1
ATOM 904 N N . GLU A 1 110 ? -3.311 -6.571 17.787 1.00 86.12 110 GLU A N 1
ATOM 905 C CA . GLU A 1 110 ? -3.502 -7.552 18.864 1.00 86.12 110 GLU A CA 1
ATOM 906 C C . GLU A 1 110 ? -2.196 -8.197 19.369 1.00 86.12 110 GLU A C 1
ATOM 908 O O . GLU A 1 110 ? -2.200 -8.768 20.463 1.00 86.12 110 GLU A O 1
ATOM 913 N N . SER A 1 111 ? -1.108 -8.127 18.590 1.00 68.69 111 SER A N 1
ATOM 914 C CA . SER A 1 111 ? 0.226 -8.662 18.921 1.00 68.69 111 SER A CA 1
ATOM 915 C C . SER A 1 111 ? 1.049 -7.726 19.799 1.00 68.69 111 SER A C 1
ATOM 917 O O . SER A 1 111 ? 1.676 -8.230 20.758 1.00 68.69 111 SER A O 1
#

Mean predicted aligned error: 4.5 Å

Solvent-accessible surface area (backbone atoms only — not comparable to full-atom values): 7070 Å² total; per-residue (Å²): 140,54,93,50,61,69,60,34,51,55,50,52,52,51,53,53,61,55,51,69,76,53,90,70,88,81,80,56,55,88,87,45,77,88,65,63,50,73,50,74,42,77,90,44,66,58,93,77,82,84,86,85,74,75,86,94,63,94,65,65,56,42,39,41,38,35,33,25,65,44,80,54,97,94,36,84,46,63,38,72,42,83,47,68,32,71,92,84,42,54,73,66,57,57,52,46,53,56,54,49,50,54,52,52,52,53,53,62,74,74,106

Sequence (111 aa):
YDEDYEKFYAAALLDVEEAKKTREYGLDMANHPNWFDASYISWLSYDSLNIELPDGHLFFSPIINWGKYREENGRLVMPVTVRVNHAIADGYLVANVFRLLEKEINSFVES

Foldseek 3Di:
DDPDPVVVVVVVVVVVVVCVVDPDDPDPCVVPVDDAAADEAEPDADPDDDDDDDPDDDDAGKHWYKYHWDDDPNDTDIDIDIDGDPVVDDPVRVVVVVVVVVVVVVVVVVD

Nearest PDB structures (foldseek):
  1cla-assembly1_A  TM=8.954E-01  e=4.070E-05  Escherichia coli
  2cla-assembly1_A  TM=8.989E-01  e=5.630E-05  Escherichia coli
  3cla-assembly1_A  TM=8.974E-01  e=9.459E-05  Escherichia coli
  4cla-assembly1_A  TM=8.967E-01  e=1.077E-04  Escherichia coli
  1cia-assembly1_A  TM=8.998E-01  e=1.308E-04  Escherichia coli

Radius of gyration: 16.28 Å; Cα contacts (8 Å, |Δi|>4): 96; chains: 1; bounding box: 39×28×44 Å

Secondary structure (DSSP, 8-state):
--SSHHHHHHHHHHHHHHHTT--S----TTT--S--EEEEETT---S-------TT----S-EEEEE--EEETTEEE--EEEE--TTT--HHHHHHHHHHHHHHHHHHHH-